Protein AF-A0A914UMN0-F1 (afdb_monomer_lite)

pLDDT: mean 81.24, std 19.66, range [41.66, 98.31]

Structure (mmCIF, N/CA/C/O backbone):
data_AF-A0A914UMN0-F1
#
_entry.id   AF-A0A914UMN0-F1
#
loop_
_atom_site.group_PDB
_atom_site.id
_atom_site.type_symbol
_atom_site.label_atom_id
_atom_site.label_alt_id
_atom_site.label_comp_id
_atom_site.label_asym_id
_atom_site.label_entity_id
_atom_site.label_seq_id
_atom_site.pdbx_PDB_ins_code
_atom_site.Cartn_x
_atom_site.Cartn_y
_atom_site.Cartn_z
_atom_site.occupancy
_atom_site.B_iso_or_equiv
_atom_site.auth_seq_id
_atom_site.auth_comp_id
_atom_site.auth_asym_id
_atom_site.auth_atom_id
_atom_site.pdbx_PDB_model_num
ATOM 1 N N . MET A 1 1 ? 57.017 25.749 -5.533 1.00 46.78 1 MET A N 1
ATOM 2 C CA . MET A 1 1 ? 56.020 24.965 -4.772 1.00 46.78 1 MET A CA 1
ATOM 3 C C . MET A 1 1 ? 55.649 25.771 -3.537 1.00 46.78 1 MET A C 1
ATOM 5 O O . MET A 1 1 ? 56.453 25.855 -2.622 1.00 46.78 1 MET A O 1
ATOM 9 N N . GLY A 1 2 ? 54.530 26.501 -3.589 1.00 47.03 2 GLY A N 1
ATOM 10 C CA . GLY A 1 2 ? 54.126 27.453 -2.547 1.00 47.03 2 GLY A CA 1
ATOM 11 C C . GLY A 1 2 ? 53.119 26.849 -1.556 1.00 47.03 2 GLY A C 1
ATOM 12 O O . GLY A 1 2 ? 52.332 25.990 -1.954 1.00 47.03 2 GLY A O 1
ATOM 13 N N . PRO A 1 3 ? 53.095 27.306 -0.293 1.00 50.25 3 PRO A N 1
ATOM 14 C CA . PRO A 1 3 ? 52.314 26.706 0.795 1.00 50.25 3 PRO A CA 1
ATOM 15 C C . PRO A 1 3 ? 50.802 27.007 0.742 1.00 50.25 3 PRO A C 1
ATOM 17 O O . PRO A 1 3 ? 50.068 26.641 1.653 1.00 50.25 3 PRO A O 1
ATOM 20 N N . HIS A 1 4 ? 50.304 27.652 -0.316 1.00 48.41 4 HIS A N 1
ATOM 21 C CA . HIS A 1 4 ? 48.900 28.070 -0.417 1.00 48.41 4 HIS A CA 1
ATOM 22 C C . HIS A 1 4 ? 47.943 27.000 -0.962 1.00 48.41 4 HIS A C 1
ATOM 24 O O . HIS A 1 4 ? 46.733 27.185 -0.893 1.00 48.41 4 HIS A O 1
ATOM 30 N N . PHE A 1 5 ? 48.446 25.867 -1.461 1.00 48.91 5 PHE A N 1
ATOM 31 C CA . PHE A 1 5 ? 47.590 24.815 -2.031 1.00 48.91 5 PHE A CA 1
ATOM 32 C C . PHE A 1 5 ? 46.972 23.872 -0.980 1.00 48.91 5 PHE A C 1
ATOM 34 O O . PHE A 1 5 ? 46.050 23.123 -1.286 1.00 48.91 5 PHE A O 1
ATOM 41 N N . LEU A 1 6 ? 47.447 23.921 0.270 1.00 50.44 6 LEU A N 1
ATOM 42 C CA . LEU A 1 6 ? 47.019 23.020 1.349 1.00 50.44 6 LEU A CA 1
ATOM 43 C C . LEU A 1 6 ? 45.761 23.480 2.106 1.00 50.44 6 LEU A C 1
ATOM 45 O O . LEU A 1 6 ? 45.199 22.701 2.869 1.00 50.44 6 LEU A O 1
ATOM 49 N N . LEU A 1 7 ? 45.281 24.709 1.888 1.00 49.91 7 LEU A N 1
ATOM 50 C CA . LEU A 1 7 ? 44.104 25.240 2.595 1.00 49.91 7 LEU A CA 1
ATOM 51 C C . LEU A 1 7 ? 42.762 24.897 1.932 1.00 49.91 7 LEU A C 1
ATOM 53 O O . LEU A 1 7 ? 41.722 25.042 2.566 1.00 49.91 7 LEU A O 1
ATOM 57 N N . LEU A 1 8 ? 42.761 24.394 0.693 1.00 51.22 8 LEU A N 1
ATOM 58 C CA . LEU A 1 8 ? 41.522 24.022 -0.004 1.00 51.22 8 LEU A CA 1
ATOM 59 C C . LEU A 1 8 ? 41.033 22.602 0.323 1.00 51.22 8 LEU A C 1
ATOM 61 O O . LEU A 1 8 ? 39.882 22.282 0.046 1.00 51.22 8 LEU A O 1
ATOM 65 N N . LEU A 1 9 ? 41.862 21.764 0.954 1.00 52.47 9 LEU A N 1
ATOM 66 C CA . LEU A 1 9 ? 41.497 20.379 1.284 1.00 52.47 9 LEU A CA 1
ATOM 67 C C . LEU A 1 9 ? 40.757 20.222 2.623 1.00 52.47 9 LEU A C 1
ATOM 69 O O . LEU A 1 9 ? 40.187 19.165 2.872 1.00 52.47 9 LEU A O 1
ATOM 73 N N . PHE A 1 10 ? 40.697 21.260 3.465 1.00 48.94 10 PHE A N 1
ATOM 74 C CA . PHE A 1 10 ? 40.006 21.196 4.763 1.00 48.94 10 PHE A CA 1
ATOM 75 C C . PHE A 1 10 ? 38.563 21.732 4.749 1.00 48.94 10 PHE A C 1
ATOM 77 O O . PHE A 1 10 ? 37.852 21.580 5.738 1.00 48.94 10 PHE A O 1
ATOM 84 N N . MET A 1 11 ? 38.092 22.309 3.637 1.00 52.28 11 MET A N 1
ATOM 85 C CA . MET A 1 11 ? 36.733 22.873 3.520 1.00 52.28 11 MET A CA 1
ATOM 86 C C . MET A 1 11 ? 35.726 21.940 2.825 1.00 52.28 11 MET A C 1
ATOM 88 O O . MET A 1 11 ? 34.618 22.361 2.506 1.00 52.28 11 MET A O 1
ATOM 92 N N . ALA A 1 12 ? 36.084 20.675 2.592 1.00 54.69 12 ALA A N 1
ATOM 93 C CA . ALA A 1 12 ? 35.256 19.728 1.845 1.00 54.69 12 ALA A CA 1
ATOM 94 C C . ALA A 1 12 ? 34.585 18.573 2.633 1.00 54.69 12 ALA A C 1
ATOM 96 O O . ALA A 1 12 ? 34.121 17.653 1.964 1.00 54.69 12 ALA A O 1
ATOM 97 N N . PRO A 1 13 ? 34.447 18.540 3.982 1.00 50.62 13 PRO A N 1
ATOM 98 C CA . PRO A 1 13 ? 33.653 17.473 4.597 1.00 50.62 13 PRO A CA 1
ATOM 99 C C . PRO A 1 13 ? 32.157 17.815 4.748 1.00 50.62 13 PRO A C 1
ATOM 101 O O . PRO A 1 13 ? 31.387 16.952 5.152 1.00 50.62 13 PRO A O 1
ATOM 104 N N . PHE A 1 14 ? 31.701 19.031 4.415 1.00 53.03 14 PHE A N 1
ATOM 105 C CA . PHE A 1 14 ? 30.322 19.461 4.714 1.00 53.03 14 PHE A CA 1
ATOM 106 C C . PHE A 1 14 ? 29.276 19.215 3.612 1.00 53.03 14 PHE A C 1
ATOM 108 O O . PHE A 1 14 ? 28.101 19.491 3.836 1.00 53.03 14 PHE A O 1
ATOM 115 N N . LEU A 1 15 ? 29.647 18.674 2.445 1.00 49.44 15 LEU A N 1
ATOM 116 C CA . LEU A 1 15 ? 28.701 18.462 1.331 1.00 49.44 15 LEU A CA 1
ATOM 117 C C . LEU A 1 15 ? 28.145 17.034 1.211 1.00 49.44 15 LEU A C 1
ATOM 119 O O . LEU A 1 15 ? 27.352 16.767 0.315 1.00 49.44 15 LEU A O 1
ATOM 123 N N . ALA A 1 16 ? 28.489 16.127 2.125 1.00 52.06 16 ALA A N 1
ATOM 124 C CA . ALA A 1 16 ? 27.908 14.784 2.173 1.00 52.06 16 ALA A CA 1
ATOM 125 C C . ALA A 1 16 ? 26.801 14.688 3.239 1.00 52.06 16 ALA A C 1
ATOM 127 O O . ALA A 1 16 ? 26.826 13.815 4.104 1.00 52.06 16 ALA A O 1
ATOM 128 N N . VAL A 1 17 ? 25.819 15.593 3.208 1.00 54.69 17 VAL A N 1
ATOM 129 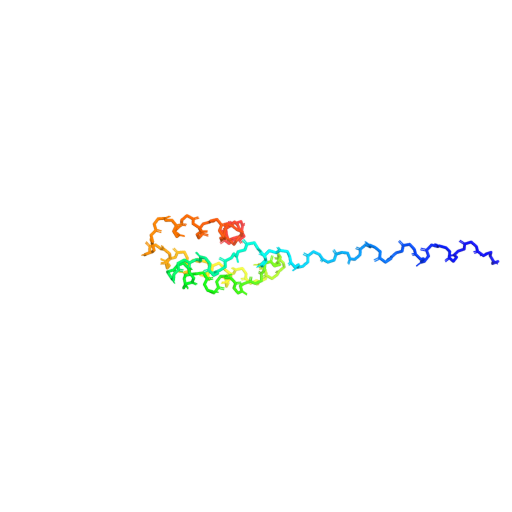C CA . VAL A 1 17 ? 24.580 15.398 3.975 1.00 54.69 17 VAL A CA 1
ATOM 130 C C . VAL A 1 17 ? 23.733 14.373 3.218 1.00 54.69 17 VAL A C 1
ATOM 132 O O . VAL A 1 17 ? 23.007 14.711 2.287 1.00 54.69 17 VAL A O 1
ATOM 135 N N . ARG A 1 18 ? 23.850 13.095 3.595 1.00 55.34 18 ARG A N 1
ATOM 136 C CA . ARG A 1 18 ? 22.916 12.042 3.173 1.00 55.34 18 ARG A CA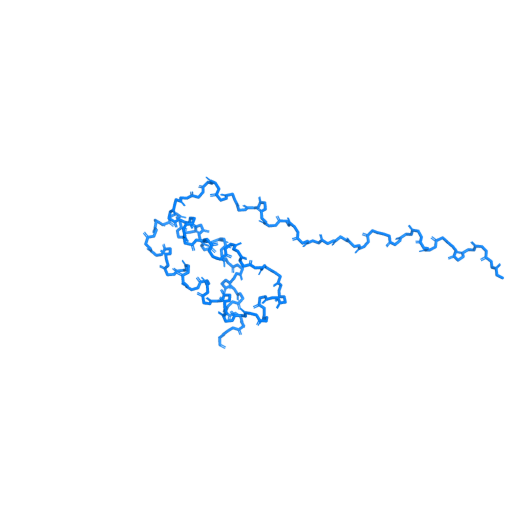 1
ATOM 137 C C . ARG A 1 18 ? 21.550 12.306 3.806 1.00 55.34 18 ARG A C 1
ATOM 139 O O . ARG A 1 18 ? 21.350 12.075 4.997 1.00 55.34 18 ARG A O 1
ATOM 146 N N . VAL A 1 19 ? 20.600 12.775 3.004 1.00 52.31 19 VAL A N 1
ATOM 147 C CA . VAL A 1 19 ? 19.179 12.883 3.370 1.00 52.31 19 VAL A CA 1
ATOM 148 C C . VAL A 1 19 ? 18.509 11.512 3.175 1.00 52.31 19 VAL A C 1
ATOM 150 O O . VAL A 1 19 ? 17.594 11.370 2.382 1.00 52.31 19 VAL A O 1
ATOM 153 N N . GLU A 1 20 ? 18.989 10.462 3.846 1.00 49.38 20 GLU A N 1
ATOM 154 C CA . GLU A 1 20 ? 18.425 9.100 3.697 1.00 49.38 20 GLU A CA 1
ATOM 155 C C . GLU A 1 20 ? 17.445 8.720 4.831 1.00 49.38 20 GLU A C 1
ATOM 157 O O . GLU A 1 20 ? 16.823 7.667 4.782 1.00 49.38 20 GLU A O 1
ATOM 162 N N . GLY A 1 21 ? 17.263 9.559 5.864 1.00 43.47 21 GLY A N 1
ATOM 163 C CA . GLY A 1 21 ? 16.712 9.087 7.150 1.00 43.47 21 GLY A CA 1
ATOM 164 C C . GLY A 1 21 ? 15.451 9.753 7.718 1.00 4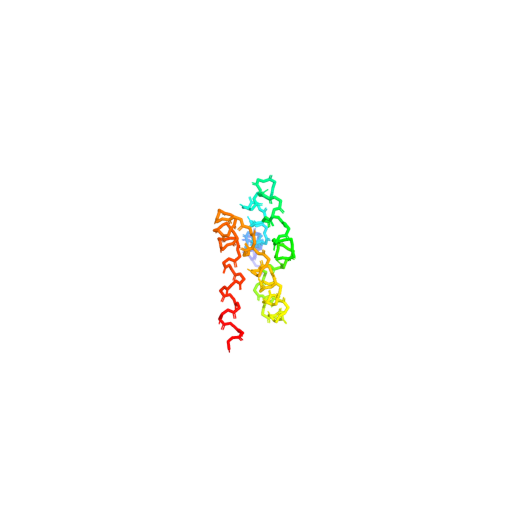3.47 21 GLY A C 1
ATOM 165 O O . GLY A 1 21 ? 15.121 9.489 8.870 1.00 43.47 21 GLY A O 1
ATOM 166 N N . GLN A 1 22 ? 14.761 10.656 7.014 1.00 41.66 22 GLN A N 1
ATOM 167 C CA . GLN A 1 22 ? 13.837 11.589 7.697 1.00 41.66 22 GLN A CA 1
ATOM 168 C C . GLN A 1 22 ? 12.352 11.175 7.740 1.00 41.66 22 GLN A C 1
ATOM 170 O O . GLN A 1 22 ? 11.615 11.733 8.548 1.00 41.66 22 GLN A O 1
ATOM 175 N N . VAL A 1 23 ? 11.880 10.199 6.950 1.00 51.88 23 VAL A N 1
ATOM 176 C CA . VAL A 1 23 ? 10.421 9.968 6.814 1.00 51.88 23 VAL A CA 1
ATOM 177 C C . VAL A 1 23 ? 9.874 8.820 7.682 1.00 51.88 23 VAL A C 1
ATOM 179 O O . VAL A 1 23 ? 8.710 8.872 8.071 1.00 51.88 23 VAL A O 1
ATOM 182 N N . SER A 1 24 ? 10.688 7.848 8.126 1.00 47.00 24 SER A N 1
ATOM 183 C CA . SER A 1 24 ? 10.234 6.861 9.138 1.00 47.00 24 SER A CA 1
ATOM 184 C C . SER A 1 24 ? 9.901 7.491 10.496 1.00 47.00 24 SER A C 1
ATOM 186 O O . SER A 1 24 ? 9.259 6.858 11.320 1.00 47.00 24 SER A O 1
ATOM 188 N N . LYS A 1 25 ? 10.285 8.754 10.730 1.00 47.59 25 LYS A N 1
ATOM 189 C CA . LYS A 1 25 ? 9.878 9.526 11.915 1.00 47.59 25 LYS A CA 1
ATOM 190 C C . LYS A 1 25 ? 8.514 10.218 11.791 1.00 47.59 25 LYS A C 1
ATOM 192 O O . LYS A 1 25 ? 8.058 10.785 12.777 1.00 47.59 25 LYS A O 1
ATOM 197 N N . ILE A 1 26 ? 7.892 10.228 10.610 1.00 57.81 26 ILE A N 1
ATOM 198 C CA . ILE A 1 26 ? 6.664 11.005 10.349 1.00 57.81 26 ILE A CA 1
ATOM 199 C C . ILE A 1 26 ? 5.406 10.142 10.518 1.00 57.81 26 ILE A C 1
ATOM 201 O O . ILE A 1 26 ? 4.337 10.656 10.834 1.00 57.81 26 ILE A O 1
ATOM 205 N N . ILE A 1 27 ? 5.535 8.827 10.345 1.00 69.19 27 ILE A N 1
ATOM 206 C CA . ILE A 1 27 ? 4.418 7.888 10.400 1.00 69.19 27 ILE A CA 1
ATOM 207 C C . ILE A 1 27 ? 4.473 7.172 11.751 1.00 69.19 27 ILE A C 1
ATOM 209 O O . ILE A 1 27 ? 5.236 6.230 11.935 1.00 69.19 27 ILE A O 1
ATOM 213 N N . ASP A 1 28 ? 3.691 7.665 12.710 1.00 73.25 28 ASP A N 1
ATOM 214 C CA . ASP A 1 28 ? 3.550 7.061 14.036 1.00 73.25 28 ASP A CA 1
ATOM 215 C C . ASP A 1 28 ? 2.623 5.842 13.935 1.00 73.25 28 ASP A C 1
ATOM 217 O O . ASP A 1 28 ? 1.401 5.946 14.077 1.00 73.25 28 ASP A O 1
ATOM 221 N N . THR A 1 29 ? 3.206 4.691 13.596 1.00 76.00 29 THR A N 1
ATOM 222 C CA . THR A 1 29 ? 2.472 3.433 13.412 1.00 76.00 29 THR A CA 1
ATOM 223 C C . THR A 1 29 ? 1.725 3.021 14.673 1.00 76.00 29 THR A C 1
ATOM 225 O O . THR A 1 29 ? 0.638 2.466 14.563 1.00 76.00 29 THR A O 1
ATOM 228 N N . ASP A 1 30 ? 2.231 3.361 15.860 1.00 78.12 30 ASP A N 1
ATOM 229 C CA . ASP A 1 30 ? 1.636 2.981 17.149 1.00 78.12 30 ASP A CA 1
ATOM 230 C C . ASP A 1 30 ? 0.281 3.659 17.410 1.00 78.12 30 ASP A C 1
ATOM 232 O O . ASP A 1 30 ? -0.498 3.197 18.244 1.00 78.12 30 ASP A O 1
ATOM 236 N N . LYS A 1 31 ? -0.029 4.738 16.681 1.00 85.31 31 LYS A N 1
ATOM 2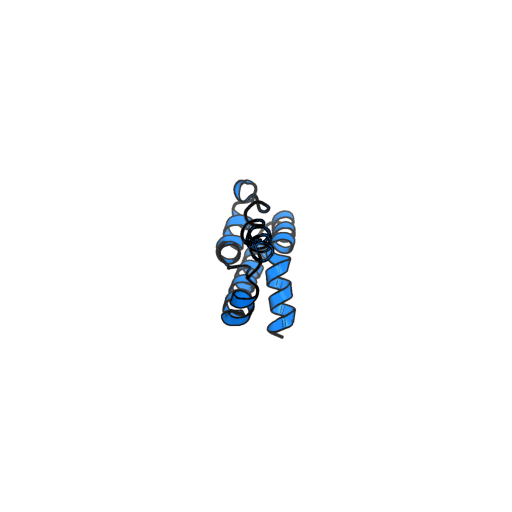37 C CA . LYS A 1 31 ? -1.322 5.438 16.750 1.00 85.31 31 LYS A CA 1
ATOM 238 C C . LYS A 1 31 ? -2.338 4.970 15.712 1.00 85.31 31 LYS A C 1
ATOM 240 O O . LYS A 1 31 ? -3.471 5.447 15.726 1.00 85.31 31 LYS A O 1
ATOM 245 N N . MET A 1 32 ? -1.946 4.088 14.800 1.00 91.62 32 MET A N 1
ATOM 246 C CA . MET A 1 32 ? -2.839 3.577 13.765 1.00 91.62 32 MET A CA 1
ATOM 247 C C . MET A 1 32 ? -3.805 2.538 14.325 1.00 91.62 32 MET A C 1
ATOM 249 O O . MET A 1 32 ? -3.477 1.791 15.247 1.00 91.62 32 MET A O 1
ATOM 253 N N . SER A 1 33 ? -4.987 2.451 13.717 1.00 95.94 33 SER A N 1
ATOM 254 C CA . SER A 1 33 ? -5.894 1.340 13.976 1.00 95.94 33 SER A CA 1
ATOM 255 C C . SER A 1 33 ? -5.249 0.013 13.550 1.00 95.94 33 SER A C 1
ATOM 257 O O . SER A 1 33 ? -4.359 -0.035 12.694 1.00 95.94 33 SER A O 1
ATOM 259 N N . SER A 1 34 ? -5.738 -1.098 14.101 1.00 96.19 34 SER A N 1
ATOM 260 C CA . SER A 1 34 ? -5.298 -2.431 13.676 1.00 96.19 34 SER A CA 1
ATOM 261 C C . SER A 1 34 ? -5.633 -2.723 12.208 1.00 96.19 34 SER A C 1
ATOM 263 O O . SER A 1 34 ? -4.892 -3.458 11.555 1.00 96.19 34 SER A O 1
ATOM 265 N N . CYS A 1 35 ? -6.713 -2.137 11.676 1.00 97.25 35 CYS A N 1
ATOM 266 C CA . CYS A 1 35 ? -7.084 -2.274 10.268 1.00 97.25 35 CYS A CA 1
ATOM 267 C C . CYS A 1 35 ? -6.057 -1.579 9.373 1.00 97.25 35 CYS A C 1
ATOM 269 O O . CYS A 1 35 ? -5.481 -2.200 8.478 1.00 97.25 35 CYS A O 1
ATOM 271 N N . LEU A 1 36 ? -5.751 -0.318 9.684 1.00 96.56 36 LEU A N 1
ATOM 272 C CA . LEU A 1 36 ? -4.806 0.485 8.926 1.00 96.56 36 LEU A CA 1
ATOM 273 C C . LEU A 1 36 ? -3.386 -0.086 8.987 1.00 96.56 36 LEU A C 1
ATOM 275 O O . LEU A 1 36 ? -2.743 -0.197 7.946 1.00 96.56 36 LEU A O 1
ATOM 279 N N . GLN A 1 37 ? -2.911 -0.515 10.164 1.00 96.06 37 GLN A N 1
ATOM 280 C CA . GLN A 1 37 ? -1.602 -1.173 10.283 1.00 96.06 37 GLN A CA 1
ATOM 281 C C . GLN A 1 37 ? -1.516 -2.425 9.412 1.00 96.06 37 GLN A C 1
ATOM 283 O O . GLN A 1 37 ? -0.524 -2.619 8.712 1.00 96.06 37 GLN A O 1
ATOM 288 N N . LYS A 1 38 ? -2.560 -3.265 9.432 1.00 96.50 38 LYS A N 1
ATOM 289 C CA . LYS A 1 38 ? -2.609 -4.480 8.616 1.00 96.50 38 LYS A CA 1
ATOM 290 C C . LYS A 1 38 ? -2.504 -4.141 7.131 1.00 96.50 38 LYS A C 1
ATOM 292 O O . LYS A 1 38 ? -1.717 -4.772 6.435 1.00 96.50 38 LYS A O 1
ATOM 297 N N . CYS A 1 39 ? -3.273 -3.162 6.659 1.00 97.75 39 CYS A N 1
ATOM 298 C CA . CYS A 1 39 ? -3.291 -2.804 5.243 1.00 97.75 39 CYS A CA 1
ATOM 299 C C . CYS A 1 39 ? -2.047 -2.029 4.795 1.00 97.75 39 CYS A C 1
ATOM 301 O O . CYS A 1 39 ? -1.729 -2.053 3.615 1.00 97.75 39 CYS A O 1
ATOM 303 N N . LEU A 1 40 ? -1.327 -1.362 5.698 1.00 95.81 40 LEU A N 1
ATOM 304 C CA . LEU A 1 40 ? -0.095 -0.638 5.373 1.00 95.81 40 LEU A CA 1
ATOM 305 C C . LEU A 1 40 ? 1.178 -1.467 5.518 1.00 95.81 40 LEU A C 1
ATOM 307 O O . LEU A 1 40 ? 2.226 -1.002 5.078 1.00 95.81 40 LEU A O 1
ATOM 311 N N . LYS A 1 41 ? 1.103 -2.647 6.142 1.00 94.56 41 LYS A N 1
ATOM 312 C CA . LYS A 1 41 ? 2.268 -3.439 6.539 1.00 94.56 41 LYS A CA 1
ATOM 313 C C . LYS A 1 41 ? 3.310 -3.548 5.423 1.00 94.56 41 LYS A C 1
ATOM 315 O O . LYS A 1 41 ? 4.439 -3.114 5.615 1.00 94.56 41 LYS A O 1
ATOM 320 N N . ASP A 1 42 ? 2.902 -4.047 4.262 1.00 94.81 42 ASP A N 1
ATOM 321 C CA . ASP A 1 42 ? 3.836 -4.344 3.175 1.00 94.81 42 ASP A CA 1
ATOM 322 C C . ASP A 1 42 ? 4.269 -3.062 2.436 1.00 94.81 42 ASP A C 1
ATOM 324 O O . ASP A 1 42 ? 5.432 -2.906 2.074 1.00 94.81 42 ASP A O 1
ATOM 328 N N . VAL A 1 43 ? 3.377 -2.069 2.308 1.00 94.12 43 VAL A N 1
ATOM 329 C CA . VAL A 1 43 ? 3.708 -0.759 1.712 1.00 94.12 43 VAL A CA 1
ATOM 330 C C . VAL A 1 43 ? 4.746 0.003 2.536 1.00 94.12 43 VAL A C 1
ATOM 332 O O . VAL A 1 43 ? 5.609 0.668 1.969 1.00 94.12 43 VAL A O 1
ATOM 335 N N . LEU A 1 44 ? 4.694 -0.078 3.868 1.00 92.12 44 LEU A N 1
ATOM 336 C CA . LEU A 1 44 ? 5.654 0.607 4.742 1.00 92.12 44 LEU A CA 1
ATOM 337 C C . LEU A 1 44 ? 7.056 -0.013 4.702 1.00 92.12 44 LEU A C 1
ATOM 339 O O . LEU A 1 44 ? 8.017 0.654 5.090 1.00 92.12 44 LEU A O 1
ATOM 343 N N . GLU A 1 45 ? 7.177 -1.252 4.228 1.00 92.94 45 GLU A N 1
ATOM 344 C CA . GLU A 1 45 ? 8.456 -1.934 4.029 1.00 92.94 45 GLU A CA 1
ATOM 345 C C . GLU A 1 45 ? 9.107 -1.577 2.678 1.00 92.94 45 GLU A C 1
ATOM 347 O O . GLU A 1 45 ? 10.299 -1.829 2.490 1.00 92.94 45 GLU A O 1
ATOM 352 N N . LEU A 1 46 ? 8.377 -0.928 1.757 1.00 91.88 46 LEU A N 1
ATOM 353 C CA . LEU A 1 46 ? 8.914 -0.515 0.460 1.00 91.88 46 LEU A CA 1
ATOM 354 C C . LEU A 1 46 ? 9.964 0.608 0.600 1.00 91.88 46 LEU A C 1
ATOM 356 O O . LEU A 1 46 ? 9.679 1.674 1.165 1.00 91.88 46 LEU A O 1
ATOM 360 N N . PRO A 1 47 ? 11.163 0.444 0.008 1.00 90.50 47 PRO A N 1
ATOM 361 C CA . PRO A 1 47 ? 12.136 1.522 -0.116 1.00 90.50 47 PRO A CA 1
ATOM 362 C C . PRO A 1 47 ? 11.559 2.722 -0.868 1.00 90.50 47 PRO A C 1
ATOM 364 O O . PRO A 1 47 ? 10.980 2.578 -1.940 1.00 90.50 47 PRO A O 1
ATOM 367 N N . ARG A 1 48 ? 11.732 3.928 -0.317 1.00 85.25 48 ARG A N 1
ATOM 368 C CA . ARG A 1 48 ? 11.279 5.190 -0.935 1.00 85.25 48 ARG A CA 1
ATOM 369 C C . ARG A 1 48 ? 12.326 5.858 -1.822 1.00 85.25 48 ARG A C 1
ATOM 371 O O . ARG A 1 48 ? 12.116 6.990 -2.253 1.00 85.25 48 ARG A O 1
ATOM 378 N N . ASP A 1 49 ? 13.469 5.224 -2.047 1.00 89.00 49 ASP A N 1
ATOM 379 C CA . ASP A 1 49 ? 14.441 5.778 -2.973 1.00 89.00 49 ASP A CA 1
ATOM 380 C C . ASP A 1 49 ? 13.908 5.673 -4.407 1.00 89.00 49 ASP A C 1
ATOM 382 O O . ASP A 1 49 ? 13.328 4.669 -4.817 1.00 89.00 49 ASP A O 1
ATOM 386 N N . LEU A 1 50 ? 14.076 6.753 -5.168 1.00 86.81 50 LEU A N 1
ATOM 387 C CA . LEU A 1 50 ? 13.497 6.859 -6.504 1.00 86.81 50 LEU A CA 1
ATOM 388 C C . LEU A 1 50 ? 14.045 5.786 -7.456 1.00 86.81 50 LEU A C 1
ATOM 390 O O . LEU A 1 50 ? 13.319 5.309 -8.320 1.00 86.81 50 LEU A O 1
ATOM 394 N N . TYR A 1 51 ? 15.314 5.407 -7.296 1.00 91.00 51 TYR A N 1
ATOM 395 C CA . TYR A 1 51 ? 15.956 4.417 -8.153 1.00 91.00 51 TYR A CA 1
ATOM 396 C C . TYR A 1 51 ? 15.314 3.037 -7.986 1.00 91.00 51 TYR A C 1
ATOM 398 O O . TYR A 1 51 ? 14.855 2.458 -8.967 1.00 91.00 51 TYR A O 1
ATOM 406 N N . TYR A 1 52 ? 15.183 2.559 -6.747 1.00 91.38 52 TYR A N 1
ATOM 407 C CA . TYR A 1 52 ? 14.483 1.318 -6.434 1.00 91.38 52 TYR A CA 1
ATOM 408 C C . TYR A 1 52 ? 13.036 1.347 -6.913 1.00 91.38 52 TYR A C 1
ATOM 410 O O . TYR A 1 52 ? 12.575 0.367 -7.492 1.00 91.38 52 TYR A O 1
ATOM 418 N N . GLN A 1 53 ? 12.325 2.458 -6.682 1.00 89.88 53 GLN A N 1
ATOM 419 C CA . GLN A 1 53 ? 10.925 2.609 -7.089 1.00 89.88 53 GLN A CA 1
ATOM 420 C C . GLN A 1 53 ? 10.752 2.444 -8.603 1.00 89.88 53 GLN A C 1
ATOM 422 O O . GLN A 1 53 ? 9.787 1.822 -9.027 1.00 89.88 53 GLN A O 1
ATOM 427 N N . ILE A 1 54 ? 11.688 2.959 -9.406 1.00 90.94 54 ILE A N 1
ATOM 428 C CA . ILE A 1 54 ? 11.659 2.822 -10.868 1.00 90.94 54 ILE A CA 1
ATOM 429 C C . ILE A 1 54 ? 12.078 1.411 -11.299 1.00 90.94 54 ILE A C 1
ATOM 431 O O . ILE A 1 54 ? 11.419 0.817 -12.147 1.00 90.94 54 ILE A O 1
ATOM 435 N N . GLU A 1 55 ? 13.148 0.850 -10.726 1.00 95.25 55 GLU A N 1
ATOM 436 C CA . GLU A 1 55 ? 13.610 -0.500 -11.090 1.00 95.25 55 GLU A CA 1
ATOM 437 C C . GLU A 1 55 ? 12.617 -1.604 -10.708 1.00 95.25 55 GLU A C 1
ATOM 439 O O . GLU A 1 55 ? 12.575 -2.646 -11.358 1.00 95.25 55 GLU A O 1
ATOM 444 N N . ASN A 1 56 ? 11.821 -1.381 -9.662 1.00 95.88 56 ASN A N 1
ATOM 445 C CA . ASN A 1 56 ? 10.880 -2.355 -9.107 1.00 95.88 56 ASN A CA 1
ATOM 446 C C . ASN A 1 56 ? 9.434 -1.858 -9.206 1.00 95.88 56 ASN A C 1
ATOM 448 O O . ASN A 1 56 ? 8.613 -2.172 -8.342 1.00 95.88 56 ASN A O 1
ATOM 452 N N . LEU A 1 57 ? 9.140 -1.055 -10.231 1.00 94.62 57 LEU A N 1
ATOM 453 C CA . LEU A 1 57 ? 7.879 -0.334 -10.364 1.00 94.62 57 LEU A CA 1
ATOM 454 C C . LEU A 1 57 ? 6.656 -1.251 -10.277 1.00 94.62 57 LEU A C 1
ATOM 456 O O . LEU A 1 57 ? 5.745 -0.961 -9.507 1.00 94.62 57 LEU A O 1
ATOM 460 N N . ASP A 1 58 ? 6.658 -2.372 -11.001 1.00 95.88 58 ASP A N 1
ATOM 461 C CA . ASP A 1 58 ? 5.545 -3.326 -10.982 1.00 95.88 58 ASP A CA 1
ATOM 462 C C . ASP A 1 58 ? 5.282 -3.840 -9.566 1.00 95.88 58 ASP A C 1
ATOM 464 O O . ASP A 1 58 ? 4.178 -3.693 -9.053 1.00 95.88 58 ASP A O 1
ATOM 468 N N . THR A 1 59 ? 6.322 -4.322 -8.881 1.00 96.12 59 THR A N 1
ATOM 469 C CA . THR A 1 59 ? 6.226 -4.816 -7.501 1.00 96.12 59 THR A CA 1
ATOM 470 C C . THR A 1 59 ? 5.724 -3.743 -6.538 1.00 96.12 59 THR A C 1
ATOM 472 O O . THR A 1 59 ? 4.863 -4.011 -5.700 1.00 96.12 59 THR A O 1
ATOM 475 N N . VAL A 1 60 ? 6.267 -2.525 -6.630 1.00 95.62 60 VAL A N 1
ATOM 476 C CA . VAL A 1 60 ? 5.861 -1.396 -5.779 1.00 95.62 60 VAL A CA 1
ATOM 477 C C . VAL A 1 60 ? 4.379 -1.103 -5.958 1.00 95.62 60 VAL A C 1
ATOM 479 O O . VAL A 1 60 ? 3.664 -0.875 -4.980 1.00 95.62 60 VAL A O 1
ATOM 482 N N . CYS A 1 61 ? 3.924 -1.099 -7.202 1.00 96.62 61 CYS A N 1
ATOM 483 C CA . CYS A 1 61 ? 2.579 -0.687 -7.531 1.00 96.62 61 CYS A CA 1
ATOM 484 C C . CYS A 1 61 ? 1.547 -1.794 -7.301 1.00 96.62 61 CYS A C 1
ATOM 486 O O . CYS A 1 61 ? 0.469 -1.486 -6.802 1.00 96.62 61 CYS A O 1
ATOM 488 N N . ASP A 1 62 ? 1.903 -3.062 -7.507 1.00 97.56 62 ASP A N 1
ATOM 489 C CA . ASP A 1 62 ? 1.094 -4.212 -7.086 1.00 97.56 62 ASP A CA 1
ATOM 490 C C . ASP A 1 62 ? 0.924 -4.220 -5.560 1.00 97.56 62 ASP A C 1
ATOM 492 O O . ASP A 1 62 ? -0.190 -4.320 -5.052 1.00 97.56 62 ASP A O 1
ATOM 496 N N . THR A 1 63 ? 2.014 -3.989 -4.815 1.00 97.25 63 THR A N 1
ATOM 497 C CA . THR A 1 63 ? 1.966 -3.878 -3.345 1.00 97.25 63 THR A CA 1
ATOM 498 C C . THR A 1 63 ? 1.051 -2.728 -2.906 1.00 97.25 63 THR A C 1
ATOM 500 O O . THR A 1 63 ? 0.248 -2.876 -1.984 1.00 97.25 63 THR A O 1
ATOM 503 N N . TYR A 1 64 ? 1.136 -1.569 -3.570 1.00 96.44 64 TYR A N 1
ATOM 504 C CA . TYR A 1 64 ? 0.236 -0.446 -3.305 1.00 96.44 64 TYR A CA 1
ATOM 505 C C . TYR A 1 64 ? -1.231 -0.793 -3.607 1.00 96.44 64 TYR A C 1
ATOM 507 O O . TYR A 1 64 ? -2.109 -0.431 -2.819 1.00 96.44 64 TYR A O 1
ATOM 515 N N . GLU A 1 65 ? -1.512 -1.477 -4.714 1.00 96.75 65 GLU A N 1
ATOM 516 C CA . GLU A 1 65 ? -2.866 -1.855 -5.127 1.00 96.75 65 GLU A CA 1
ATOM 51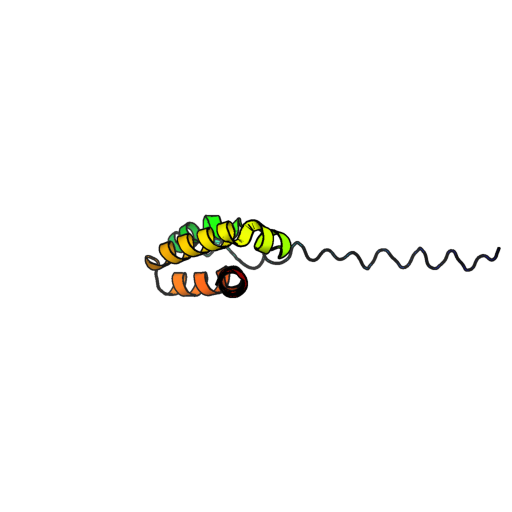7 C C . GLU A 1 65 ? -3.502 -2.877 -4.184 1.00 96.75 65 GLU A C 1
ATOM 519 O O . GLU A 1 65 ? -4.656 -2.690 -3.784 1.00 96.75 65 GLU A O 1
ATOM 524 N N . ASP A 1 66 ? -2.750 -3.886 -3.747 1.00 97.88 66 ASP A N 1
ATOM 525 C CA . ASP A 1 66 ? -3.196 -4.861 -2.747 1.00 97.88 66 ASP A CA 1
ATOM 526 C C . ASP A 1 66 ? -3.567 -4.165 -1.432 1.00 97.88 66 ASP A C 1
ATOM 528 O O . ASP A 1 66 ? -4.661 -4.357 -0.883 1.00 97.88 66 ASP A O 1
ATOM 532 N N . SER A 1 67 ? -2.705 -3.263 -0.962 1.00 97.50 67 SER A N 1
ATOM 533 C CA . SER A 1 67 ? -2.963 -2.438 0.217 1.00 97.50 67 SER A CA 1
ATOM 534 C C . SER A 1 67 ? -4.145 -1.478 0.031 1.00 97.50 67 SER A C 1
ATOM 536 O O . SER A 1 67 ? -4.951 -1.298 0.950 1.00 97.50 67 SER A O 1
ATOM 538 N N . SER A 1 68 ? -4.302 -0.894 -1.160 1.00 97.38 68 SER A N 1
ATOM 539 C CA . SER A 1 68 ? -5.435 -0.026 -1.499 1.00 97.38 68 SER A CA 1
ATOM 540 C C . SER A 1 68 ? -6.746 -0.804 -1.571 1.00 97.38 68 SER A C 1
ATOM 542 O O . SER A 1 68 ? -7.800 -0.256 -1.244 1.00 97.38 68 SER A O 1
ATOM 544 N N . SER A 1 69 ? -6.706 -2.074 -1.969 1.00 98.19 69 SER A N 1
ATOM 545 C CA . SER A 1 69 ? -7.860 -2.960 -1.908 1.00 98.19 69 SER A CA 1
ATOM 546 C C . SER A 1 69 ? 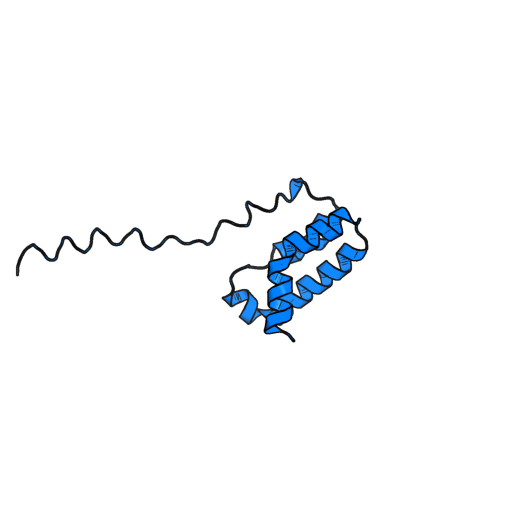-8.199 -3.321 -0.462 1.00 98.19 69 SER A C 1
ATOM 548 O O . SER A 1 69 ? -9.361 -3.223 -0.077 1.00 98.19 69 SER A O 1
ATOM 550 N N . CYS A 1 70 ? -7.192 -3.641 0.357 1.00 98.31 70 CYS A N 1
ATOM 551 C CA . CYS A 1 70 ? -7.358 -3.960 1.777 1.00 98.31 70 CYS A CA 1
ATOM 552 C C . CYS A 1 70 ? -8.059 -2.838 2.559 1.00 98.31 70 CYS A C 1
ATOM 554 O O . CYS A 1 70 ? -8.984 -3.106 3.326 1.00 98.31 70 CYS A O 1
ATOM 556 N N . VAL A 1 71 ? -7.660 -1.574 2.360 1.00 98.12 71 VAL A N 1
ATOM 557 C CA . VAL A 1 71 ? -8.184 -0.463 3.176 1.00 98.12 71 VAL A CA 1
ATOM 558 C C . VAL A 1 71 ? -9.658 -0.138 2.904 1.00 98.12 71 VAL A C 1
ATOM 560 O O . VAL A 1 71 ? -10.289 0.541 3.711 1.00 98.12 71 VAL A O 1
ATOM 563 N N . LYS A 1 72 ? -10.243 -0.631 1.802 1.00 97.75 72 LYS A N 1
ATOM 564 C CA . LYS A 1 72 ? -11.669 -0.417 1.483 1.00 97.75 72 LYS A CA 1
ATOM 565 C C . LYS A 1 72 ? -12.602 -0.973 2.560 1.00 97.75 72 LYS A C 1
ATOM 567 O O . LYS A 1 72 ? -13.702 -0.450 2.721 1.00 97.75 72 LYS A O 1
ATOM 572 N N . ASP A 1 73 ? -12.146 -1.984 3.298 1.00 97.50 73 ASP A N 1
ATOM 573 C CA . ASP A 1 73 ? -12.885 -2.595 4.405 1.00 97.50 73 ASP A CA 1
ATOM 574 C C . ASP A 1 73 ? -12.643 -1.887 5.755 1.00 97.50 73 ASP A C 1
ATOM 576 O O . ASP A 1 73 ? -13.314 -2.196 6.742 1.00 97.50 73 ASP A O 1
ATOM 580 N N . CYS A 1 74 ? -11.696 -0.942 5.823 1.00 97.44 74 CYS A N 1
ATOM 581 C CA . CYS A 1 74 ? -11.451 -0.122 7.011 1.00 97.44 74 CYS A CA 1
ATOM 582 C C . CYS A 1 74 ? -12.422 1.068 7.083 1.00 97.44 74 CYS A C 1
ATOM 584 O O . CYS A 1 74 ? -13.132 1.387 6.125 1.00 97.44 74 CYS A O 1
ATOM 586 N N . ASP A 1 75 ? -12.454 1.755 8.227 1.00 98.00 75 ASP A N 1
ATOM 587 C CA . ASP A 1 75 ? -13.299 2.937 8.386 1.00 98.00 75 ASP A CA 1
ATOM 588 C C . ASP A 1 75 ? -12.828 4.129 7.525 1.00 98.00 75 ASP A C 1
ATOM 590 O O . ASP A 1 75 ? -11.744 4.137 6.939 1.00 98.00 75 ASP A O 1
ATOM 594 N N . ALA A 1 76 ? -13.668 5.160 7.427 1.00 97.69 76 ALA A N 1
ATOM 595 C CA . ALA A 1 76 ? -13.377 6.323 6.593 1.00 97.69 76 ALA A CA 1
ATOM 596 C C . ALA A 1 76 ? -12.123 7.101 7.043 1.00 97.69 76 ALA A C 1
ATOM 598 O O . ALA A 1 76 ? -11.436 7.683 6.202 1.00 97.69 76 ALA A O 1
ATOM 599 N N . ALA A 1 77 ? -11.812 7.112 8.344 1.00 96.44 77 ALA A N 1
ATOM 600 C CA . ALA A 1 77 ? -10.641 7.808 8.871 1.00 96.44 77 ALA A CA 1
ATOM 601 C C . ALA A 1 77 ? -9.346 7.057 8.521 1.00 96.44 77 ALA A C 1
ATOM 603 O O . ALA A 1 77 ? -8.335 7.677 8.172 1.00 96.44 77 ALA A O 1
ATOM 604 N N . ASP A 1 78 ? -9.391 5.727 8.540 1.00 96.94 78 ASP A N 1
ATOM 605 C CA . ASP A 1 78 ? -8.310 4.859 8.085 1.00 96.94 78 ASP A CA 1
ATOM 606 C C . ASP A 1 78 ? -8.090 4.985 6.576 1.00 96.94 78 ASP A C 1
ATOM 608 O O . ASP A 1 78 ? -6.950 5.129 6.135 1.00 96.94 78 ASP A O 1
ATOM 612 N N . GLN A 1 79 ? -9.162 5.018 5.781 1.00 97.69 79 GLN A N 1
ATOM 613 C CA . GLN A 1 79 ? -9.074 5.251 4.335 1.00 97.69 79 GLN A CA 1
ATOM 614 C C . GLN A 1 79 ? -8.435 6.613 4.012 1.00 97.69 79 GLN A C 1
ATOM 616 O O . GLN A 1 79 ? -7.577 6.716 3.131 1.00 97.69 79 GLN A O 1
ATOM 621 N N . GLU A 1 80 ? -8.804 7.670 4.740 1.00 96.19 80 GLU A N 1
ATOM 622 C CA . GLU A 1 80 ? -8.189 8.993 4.591 1.00 96.19 80 GLU A CA 1
ATOM 623 C C . GLU A 1 80 ? -6.698 8.974 4.967 1.00 96.19 80 GLU A C 1
ATOM 625 O O . GLU A 1 80 ? -5.856 9.528 4.250 1.00 96.19 80 GLU A O 1
ATOM 630 N N . SER A 1 81 ? -6.361 8.317 6.076 1.00 95.44 81 SER A N 1
ATOM 631 C CA . SER A 1 81 ? -4.986 8.204 6.568 1.00 95.44 81 SER A CA 1
ATOM 632 C C . SER A 1 81 ? -4.107 7.402 5.612 1.00 95.44 81 SER A C 1
ATOM 634 O O . SER A 1 81 ? -2.992 7.827 5.308 1.00 95.44 81 SER A O 1
ATOM 636 N N . PHE A 1 82 ? -4.628 6.300 5.071 1.00 96.31 82 PHE A N 1
ATOM 637 C CA . PHE A 1 82 ? -3.973 5.509 4.036 1.00 96.31 82 PHE A CA 1
ATOM 638 C C . PHE A 1 82 ? -3.604 6.373 2.833 1.00 96.31 82 PHE A C 1
ATOM 640 O O . PHE A 1 82 ? -2.430 6.454 2.483 1.00 96.31 82 PHE A O 1
ATOM 647 N N . ASN A 1 83 ? -4.570 7.109 2.274 1.00 94.56 83 ASN A N 1
ATOM 648 C CA . ASN A 1 83 ? -4.332 7.966 1.112 1.00 94.56 83 ASN A CA 1
ATOM 649 C C . ASN A 1 83 ? -3.218 8.992 1.360 1.00 94.56 83 ASN A C 1
ATOM 651 O O . ASN A 1 83 ? -2.383 9.227 0.484 1.00 94.56 83 ASN A O 1
ATOM 655 N N . LYS A 1 84 ? -3.169 9.584 2.559 1.00 93.62 84 LYS A N 1
ATOM 656 C CA . LYS A 1 84 ? -2.105 10.523 2.947 1.00 93.62 84 LYS A CA 1
ATOM 657 C C . LYS A 1 84 ? -0.740 9.839 3.014 1.00 93.62 84 LYS A C 1
ATOM 659 O O . LYS A 1 84 ? 0.234 10.373 2.490 1.00 93.62 84 LYS A O 1
ATOM 664 N N . ILE A 1 85 ? -0.673 8.663 3.632 1.00 93.38 85 ILE A N 1
ATOM 665 C CA . ILE A 1 85 ? 0.569 7.910 3.842 1.00 93.38 85 ILE A CA 1
ATOM 666 C C . ILE A 1 85 ? 1.140 7.392 2.519 1.00 93.38 85 ILE A C 1
ATOM 668 O O . ILE A 1 85 ? 2.342 7.508 2.276 1.00 93.38 85 ILE A O 1
ATOM 672 N N . THR A 1 86 ? 0.290 6.862 1.643 1.00 93.81 86 THR A N 1
ATOM 673 C CA . THR A 1 86 ? 0.712 6.183 0.412 1.00 93.81 86 THR A CA 1
ATOM 674 C C . THR A 1 86 ? 0.732 7.096 -0.812 1.00 93.81 86 THR A C 1
ATOM 676 O O . THR A 1 86 ? 0.953 6.613 -1.921 1.00 93.81 86 THR A O 1
ATOM 679 N N . THR A 1 87 ? 0.514 8.409 -0.650 1.00 92.75 87 THR A N 1
ATOM 680 C CA . THR A 1 87 ? 0.472 9.367 -1.772 1.00 92.75 87 THR A CA 1
ATOM 681 C C . THR A 1 87 ? 1.720 9.280 -2.651 1.00 92.75 87 THR A C 1
ATOM 683 O O . THR A 1 87 ? 1.594 9.329 -3.869 1.00 92.75 87 THR A O 1
ATOM 686 N N . TYR A 1 88 ? 2.906 9.107 -2.061 1.00 90.69 88 TYR A N 1
ATOM 687 C CA . TYR A 1 88 ? 4.152 8.978 -2.822 1.00 90.69 88 TYR A CA 1
ATOM 688 C C . TYR A 1 88 ? 4.127 7.778 -3.782 1.00 90.69 88 TYR A C 1
ATOM 690 O O . TYR A 1 88 ? 4.340 7.949 -4.978 1.00 90.69 88 TYR A O 1
ATOM 698 N N . HIS A 1 89 ? 3.788 6.588 -3.276 1.00 90.88 89 HIS A N 1
ATOM 699 C CA . HIS A 1 89 ? 3.693 5.379 -4.098 1.00 90.88 89 HIS A CA 1
ATOM 700 C C . HIS A 1 89 ? 2.600 5.515 -5.161 1.00 90.88 89 HIS A C 1
ATOM 702 O O . HIS A 1 89 ? 2.858 5.257 -6.330 1.00 90.88 89 HIS A O 1
ATOM 708 N N . ARG A 1 90 ? 1.419 6.033 -4.792 1.00 91.94 90 ARG A N 1
ATOM 709 C CA . ARG A 1 90 ? 0.316 6.270 -5.737 1.00 91.94 90 ARG A CA 1
ATOM 710 C C . ARG A 1 90 ? 0.735 7.155 -6.912 1.00 91.94 90 ARG A C 1
ATOM 712 O O . ARG A 1 90 ? 0.391 6.852 -8.047 1.00 91.94 90 ARG A O 1
ATOM 719 N N . LEU A 1 91 ? 1.438 8.256 -6.640 1.00 91.06 91 LEU A N 1
ATOM 720 C CA . LEU A 1 91 ? 1.885 9.179 -7.685 1.00 91.06 91 LEU A CA 1
ATOM 721 C C . LEU A 1 91 ? 2.912 8.528 -8.615 1.00 91.06 91 LEU A C 1
ATOM 723 O O . LEU A 1 91 ? 2.791 8.685 -9.822 1.00 91.06 91 LEU A O 1
ATOM 727 N N . ASN A 1 92 ? 3.864 7.764 -8.074 1.00 90.06 92 ASN A N 1
ATOM 728 C CA . ASN A 1 92 ? 4.833 7.038 -8.898 1.00 90.06 92 ASN A CA 1
ATOM 729 C C . ASN A 1 92 ? 4.148 6.008 -9.806 1.00 90.06 92 ASN A C 1
ATOM 731 O O . ASN A 1 92 ? 4.494 5.900 -10.976 1.00 90.06 92 ASN A O 1
ATOM 735 N N . CYS A 1 93 ? 3.161 5.277 -9.289 1.00 91.94 93 CYS A N 1
ATOM 736 C CA . CYS A 1 93 ? 2.451 4.273 -10.077 1.00 91.94 93 CYS A CA 1
ATOM 737 C C . CYS A 1 93 ? 1.678 4.880 -11.246 1.00 91.94 93 CYS A C 1
ATOM 739 O O . CYS A 1 93 ? 1.745 4.344 -12.343 1.00 91.94 93 CYS A O 1
ATOM 741 N N . VAL A 1 94 ? 1.003 6.012 -11.025 1.00 91.12 94 VAL A N 1
ATOM 742 C CA . VAL A 1 94 ? 0.308 6.741 -12.098 1.00 91.12 94 VAL A CA 1
ATOM 743 C C . VAL A 1 94 ? 1.300 7.306 -13.117 1.00 91.12 94 VAL A C 1
ATOM 745 O O . VAL A 1 94 ? 1.059 7.233 -14.310 1.00 91.12 94 VAL A O 1
ATOM 748 N N . GLU A 1 95 ? 2.425 7.865 -12.670 1.00 88.31 95 GLU A N 1
ATOM 749 C CA . GLU A 1 95 ? 3.373 8.512 -13.586 1.00 88.31 95 GLU A CA 1
ATOM 750 C C . GLU A 1 95 ? 4.129 7.511 -14.470 1.00 88.31 95 GLU A C 1
ATOM 752 O O . GLU A 1 95 ? 4.416 7.804 -15.629 1.00 88.31 95 GLU A O 1
ATOM 757 N N . PHE A 1 96 ? 4.497 6.349 -13.923 1.00 86.06 96 PHE A N 1
ATOM 758 C CA . PHE A 1 96 ? 5.463 5.463 -14.573 1.00 86.06 96 PHE A CA 1
ATOM 759 C C . PHE A 1 96 ? 4.879 4.144 -15.096 1.00 86.06 96 PHE A C 1
ATOM 761 O O . PHE A 1 96 ? 5.565 3.485 -15.878 1.00 86.06 96 PHE A O 1
ATOM 768 N N . ARG A 1 97 ? 3.678 3.724 -14.662 1.00 82.06 97 ARG A N 1
ATOM 769 C CA . ARG A 1 97 ? 3.095 2.407 -15.003 1.00 82.06 97 ARG A CA 1
ATOM 770 C C . ARG A 1 97 ? 1.876 2.473 -15.942 1.00 82.06 97 ARG A C 1
ATOM 772 O O . ARG A 1 97 ? 1.345 1.418 -16.278 1.00 82.06 97 ARG A O 1
ATOM 779 N N . ASP A 1 98 ? 1.447 3.670 -16.350 1.00 57.75 98 ASP A N 1
ATOM 780 C CA . ASP A 1 98 ? 0.289 3.886 -17.244 1.00 57.75 98 ASP A CA 1
ATOM 781 C C . ASP A 1 98 ? 0.509 3.393 -18.692 1.00 57.75 98 ASP A C 1
ATOM 783 O O . ASP A 1 98 ? 1.578 3.674 -19.288 1.00 57.75 98 ASP A O 1
#

Sequence (98 aa):
MGPHFLLLLFMAPFLAVRVEGQVSKIIDTDKMSSCLQKCLKDVLELPRDLYYQIENLDTVCDTYEDSSSCVKDCDAADQESFNKITTYHRLNCVEFRD

Foldseek 3Di:
DDPPVPVVVVVPPPPPPPPQDDCVVVDPLVPDDPQLCVLCVVLVVDRLDPVSCQVCVVVNQVSLVSSLVSCVPPDPVSNVVSCVVCVSSVVSNVVRVD

Radius of gyration: 20.33 Å; chains: 1; bounding box: 69×33×34 Å

Secondary structure (DSSP, 8-state):
--GGGGGSSSS-STT-----SSSTTT--GGGS-HHHHHHHHHHHHS---HHHHHHTHHHHHHHHHHHHHHGGGS-HHHHHHHHHHTHHHHHHHHHHH-

Organism: NCBI:txid2011161